Protein AF-A0A314LB10-F1 (afdb_monomer_lite)

Organism: Nicotiana attenuata (NCBI:txid49451)

pLDDT: mean 75.05, std 19.67, range [36.19, 96.62]

Sequence (110 aa):
MERTLTKKIIDEPLHGSPINHKILYQDVRNKLKNLKIETNLLMLRLTREIGADYVKRLLLDSYPLTSCYDMLEELLVEQDEEPDTPVIVISSDTEAASKASKSLNQKSEE

Foldseek 3Di:
DDDPPPPPPPVDPPPPDPVVVVVVVVVVVVVVVVVLVVVLVVLVVCCVPPNPVVVLCVQCVDPPSVVCNVVSVVSVVVVVVDPDDDPDDDDPPVPPVVVVVVPPPPDDDD

Structure (mmCIF, N/CA/C/O backbone):
data_AF-A0A314LB10-F1
#
_entry.id   AF-A0A314LB10-F1
#
loop_
_atom_site.group_PDB
_atom_site.id
_atom_site.type_symbol
_atom_site.label_atom_id
_atom_site.label_alt_id
_atom_site.label_comp_id
_atom_site.label_asym_id
_atom_site.label_entity_id
_atom_site.label_seq_id
_atom_site.pdbx_PDB_ins_code
_atom_site.Cartn_x
_atom_site.Cartn_y
_atom_site.Cartn_z
_atom_site.occupancy
_atom_site.B_iso_or_equiv
_atom_site.auth_seq_id
_atom_site.auth_comp_id
_atom_site.auth_asym_id
_atom_site.auth_atom_id
_atom_site.pdbx_PDB_model_num
ATOM 1 N N . MET A 1 1 ? 49.042 12.012 -51.437 1.00 37.28 1 MET A N 1
ATOM 2 C CA . MET A 1 1 ? 49.204 11.789 -49.985 1.00 37.28 1 MET A CA 1
ATOM 3 C C . MET A 1 1 ? 47.810 11.827 -49.374 1.00 37.28 1 MET A C 1
ATOM 5 O O . MET A 1 1 ? 47.286 12.907 -49.130 1.00 37.28 1 MET A O 1
ATOM 9 N N . GLU A 1 2 ? 47.156 10.668 -49.278 1.00 43.25 2 GLU A N 1
ATOM 10 C CA . GLU A 1 2 ? 45.795 10.544 -48.739 1.00 43.25 2 GLU A CA 1
ATOM 11 C C . GLU A 1 2 ? 45.829 10.684 -47.216 1.00 43.25 2 GLU A C 1
ATOM 13 O O . GLU A 1 2 ? 46.564 9.974 -46.532 1.00 43.25 2 GLU A O 1
ATOM 18 N N . ARG A 1 3 ? 45.062 11.635 -46.679 1.00 52.75 3 ARG A N 1
ATOM 19 C CA . ARG A 1 3 ? 44.870 11.793 -45.237 1.00 52.75 3 ARG A CA 1
ATOM 20 C C . ARG A 1 3 ? 43.653 10.971 -44.832 1.00 52.75 3 ARG A C 1
ATOM 22 O O . ARG A 1 3 ? 42.522 11.415 -45.015 1.00 52.75 3 ARG A O 1
ATOM 29 N N . THR A 1 4 ? 43.875 9.785 -44.284 1.00 53.19 4 THR A N 1
ATOM 30 C CA . THR A 1 4 ? 42.813 8.983 -43.674 1.00 53.19 4 THR A CA 1
ATOM 31 C C . THR A 1 4 ? 42.381 9.658 -42.372 1.00 53.19 4 THR A C 1
ATOM 33 O O . THR A 1 4 ? 43.116 9.672 -41.388 1.00 53.19 4 THR A O 1
ATOM 36 N N . LEU A 1 5 ? 41.193 10.266 -42.375 1.00 51.22 5 LEU A N 1
ATOM 37 C CA . LEU A 1 5 ? 40.539 10.785 -41.173 1.00 51.22 5 LEU A CA 1
ATOM 38 C C . LEU A 1 5 ? 40.163 9.603 -40.270 1.00 51.22 5 LEU A C 1
ATOM 40 O O . LEU A 1 5 ? 39.174 8.912 -40.511 1.00 51.22 5 LEU A O 1
ATOM 44 N N . THR A 1 6 ? 40.945 9.366 -39.220 1.00 57.09 6 THR A N 1
ATOM 45 C CA . THR A 1 6 ? 40.578 8.460 -38.131 1.00 57.09 6 THR A CA 1
ATOM 46 C C . THR A 1 6 ? 39.410 9.070 -37.360 1.00 57.09 6 THR A C 1
ATOM 48 O O . THR A 1 6 ? 39.580 9.921 -36.488 1.00 57.09 6 THR A O 1
ATOM 51 N N . LYS A 1 7 ? 38.184 8.653 -37.701 1.00 60.91 7 LYS A N 1
ATOM 52 C CA . LYS A 1 7 ? 36.998 8.938 -36.888 1.00 60.91 7 LYS A CA 1
ATOM 53 C C . LYS A 1 7 ? 37.212 8.305 -35.511 1.00 60.91 7 LYS A C 1
ATOM 55 O O . LYS A 1 7 ? 37.161 7.086 -35.381 1.00 60.91 7 LYS A O 1
ATOM 60 N N . LYS A 1 8 ? 37.469 9.128 -34.489 1.00 59.19 8 LYS A N 1
ATOM 61 C CA . LYS A 1 8 ? 37.340 8.716 -33.087 1.00 59.19 8 LYS A CA 1
ATOM 62 C C . LYS A 1 8 ? 35.881 8.323 -32.875 1.00 59.19 8 LYS A C 1
ATOM 64 O O . LYS A 1 8 ? 35.009 9.187 -32.880 1.00 59.19 8 LYS A O 1
ATOM 69 N N . ILE A 1 9 ? 35.626 7.026 -32.749 1.00 59.81 9 ILE A N 1
ATOM 70 C CA . ILE A 1 9 ? 34.338 6.520 -32.286 1.00 59.81 9 ILE A CA 1
ATOM 71 C C . ILE A 1 9 ? 34.267 6.921 -30.815 1.00 59.81 9 ILE A C 1
ATOM 73 O O . ILE A 1 9 ? 35.022 6.411 -29.990 1.00 59.81 9 ILE A O 1
ATOM 77 N N . ILE A 1 10 ? 33.452 7.928 -30.517 1.00 61.31 10 ILE A N 1
ATOM 78 C CA . ILE A 1 10 ? 33.103 8.264 -29.143 1.00 61.31 10 ILE A CA 1
ATOM 79 C C . ILE A 1 10 ? 32.116 7.176 -28.727 1.00 61.31 10 ILE A C 1
ATOM 81 O O . ILE A 1 10 ? 31.024 7.091 -29.284 1.00 61.31 10 ILE A O 1
ATOM 85 N N . ASP A 1 11 ? 32.544 6.308 -27.814 1.00 60.53 11 ASP A N 1
ATOM 86 C CA . ASP A 1 11 ? 31.753 5.197 -27.272 1.00 60.53 11 ASP A CA 1
ATOM 87 C C . ASP A 1 11 ? 30.774 5.727 -26.209 1.00 60.53 11 ASP A C 1
ATOM 89 O O . ASP A 1 11 ? 30.765 5.320 -25.049 1.00 60.53 11 ASP A O 1
ATOM 93 N N . GLU A 1 12 ? 30.014 6.758 -26.580 1.00 61.81 12 GLU A N 1
ATOM 94 C CA . GLU A 1 12 ? 28.975 7.312 -25.727 1.00 61.81 12 GLU A CA 1
ATOM 95 C C . GLU A 1 12 ? 27.771 6.365 -25.801 1.00 61.81 12 GLU A C 1
ATOM 97 O O . GLU A 1 12 ? 27.325 6.044 -26.911 1.00 61.81 12 GLU A O 1
ATOM 102 N N . PRO A 1 13 ? 27.246 5.864 -24.666 1.00 57.69 13 PRO A N 1
ATOM 103 C CA . PRO A 1 13 ? 26.138 4.923 -24.685 1.00 57.69 13 PRO A CA 1
ATOM 104 C C . PRO A 1 13 ? 24.929 5.556 -25.375 1.00 57.69 13 PRO A C 1
ATOM 106 O O . PRO A 1 13 ? 24.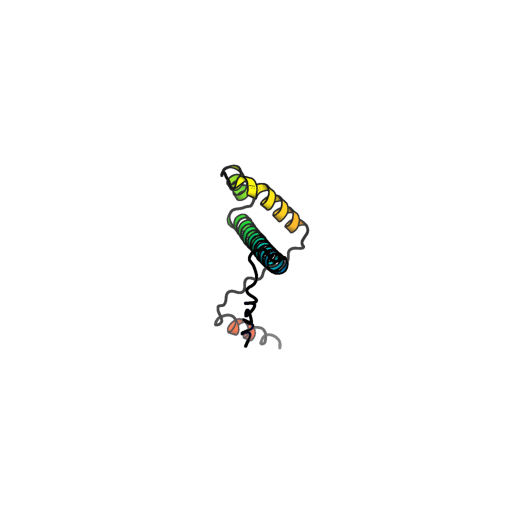242 6.402 -24.806 1.00 57.69 13 PRO A O 1
ATOM 109 N N . LEU A 1 14 ? 24.667 5.137 -26.614 1.00 59.59 14 LEU A N 1
ATOM 110 C CA . LEU A 1 14 ? 23.546 5.625 -27.410 1.00 59.59 14 LEU A CA 1
ATOM 111 C C . LEU A 1 14 ? 22.241 5.476 -26.612 1.00 59.59 14 LEU A C 1
ATOM 113 O O . LEU A 1 14 ? 21.929 4.393 -26.098 1.00 59.59 14 LEU A O 1
ATOM 117 N N . HIS A 1 15 ? 21.471 6.564 -26.512 1.00 56.78 15 HIS A N 1
ATOM 118 C CA . HIS A 1 15 ? 20.102 6.538 -25.999 1.00 56.78 15 HIS A CA 1
ATOM 119 C C . HIS A 1 15 ? 19.287 5.570 -26.865 1.00 56.78 15 HIS A C 1
ATOM 121 O O . HIS A 1 15 ? 18.975 5.872 -28.012 1.00 56.78 15 HIS A O 1
ATOM 127 N N . GLY A 1 16 ? 19.021 4.371 -26.340 1.00 62.06 16 GLY A N 1
ATOM 128 C CA . GLY A 1 16 ? 18.425 3.274 -27.107 1.00 62.06 16 GLY A CA 1
ATOM 129 C C . GLY A 1 16 ? 19.198 1.950 -27.067 1.00 62.06 16 GLY A C 1
ATOM 130 O O . GLY A 1 16 ? 18.691 0.933 -27.531 1.00 62.06 16 GLY A O 1
ATOM 131 N N . SER A 1 17 ? 20.425 1.919 -26.530 1.00 69.00 17 SER A N 1
ATOM 132 C CA . SER A 1 17 ? 21.182 0.664 -26.418 1.00 69.00 17 SER A CA 1
ATOM 133 C C . SER A 1 17 ? 20.472 -0.325 -25.476 1.00 69.00 17 SER A C 1
ATOM 135 O O . SER A 1 17 ? 20.059 0.077 -24.382 1.00 69.00 17 SER A O 1
ATOM 137 N N . PRO A 1 18 ? 20.374 -1.627 -25.821 1.00 69.69 18 PRO A N 1
ATOM 138 C CA . PRO A 1 18 ? 19.788 -2.653 -24.951 1.00 69.69 18 PRO A CA 1
ATOM 139 C C . PRO A 1 18 ? 20.396 -2.690 -23.540 1.00 69.69 18 PRO A C 1
ATOM 141 O O . PRO A 1 18 ? 19.706 -2.996 -22.568 1.00 69.69 18 PRO A O 1
ATOM 144 N N . ILE A 1 19 ? 21.679 -2.333 -23.416 1.00 71.62 19 ILE A N 1
ATOM 145 C CA . ILE A 1 19 ? 22.381 -2.225 -22.131 1.00 71.62 19 ILE A CA 1
ATOM 146 C C . ILE A 1 19 ? 21.802 -1.072 -21.302 1.00 71.62 19 ILE A C 1
ATOM 148 O O . ILE A 1 19 ? 21.489 -1.259 -20.128 1.00 71.62 19 ILE A O 1
ATOM 152 N N . ASN A 1 20 ? 21.588 0.089 -21.926 1.00 74.56 20 ASN A N 1
ATOM 153 C CA . ASN A 1 20 ? 21.026 1.265 -21.266 1.00 74.56 20 ASN A CA 1
ATOM 154 C C . ASN A 1 20 ? 19.563 1.016 -20.847 1.00 74.56 20 ASN A C 1
ATOM 156 O O . ASN A 1 20 ? 19.170 1.329 -19.728 1.00 74.56 20 ASN A O 1
ATOM 160 N N . HIS A 1 21 ? 18.777 0.326 -21.682 1.00 78.69 21 HIS A N 1
ATOM 161 C CA . HIS A 1 21 ? 17.416 -0.094 -21.323 1.00 78.69 21 HIS A CA 1
ATOM 162 C C . HIS A 1 21 ? 17.374 -1.069 -20.146 1.00 78.69 21 HIS A C 1
ATOM 164 O O . HIS A 1 21 ? 16.512 -0.943 -19.278 1.00 78.69 21 HIS A O 1
ATOM 170 N N . LYS A 1 22 ? 18.301 -2.030 -20.085 1.00 80.81 22 LYS A N 1
ATOM 171 C CA . LYS A 1 22 ? 18.380 -2.982 -18.971 1.00 80.81 22 LYS A CA 1
ATOM 172 C C . LYS A 1 22 ? 18.717 -2.285 -17.654 1.00 80.81 22 LYS A C 1
ATOM 174 O O . LYS A 1 22 ? 18.119 -2.624 -16.635 1.00 80.81 22 LYS A O 1
ATOM 179 N N . ILE A 1 23 ? 19.650 -1.332 -17.678 1.00 83.94 23 ILE A N 1
ATOM 180 C CA . ILE A 1 23 ? 20.023 -0.537 -16.500 1.00 83.94 23 ILE A CA 1
ATOM 181 C C . ILE A 1 23 ? 18.827 0.303 -16.044 1.00 83.94 23 ILE A C 1
ATOM 183 O O . ILE A 1 23 ? 18.398 0.167 -14.903 1.00 83.94 23 ILE A O 1
ATOM 187 N N . LEU A 1 24 ? 18.210 1.065 -16.955 1.00 84.56 24 LEU A N 1
ATOM 188 C CA . LEU A 1 24 ? 17.021 1.869 -16.652 1.00 84.56 24 LEU A CA 1
ATOM 189 C C . LEU A 1 24 ? 15.876 1.021 -16.088 1.00 84.56 24 LEU A C 1
ATOM 191 O O . LEU A 1 24 ? 15.241 1.408 -15.110 1.00 84.56 24 LEU A O 1
ATOM 195 N N . TYR A 1 25 ? 15.628 -0.156 -16.664 1.00 89.12 25 TYR A N 1
ATOM 196 C CA . TYR A 1 25 ? 14.604 -1.069 -16.166 1.00 89.12 25 TYR A CA 1
ATOM 197 C C . TYR A 1 25 ? 14.905 -1.557 -14.746 1.00 89.12 25 TYR A C 1
ATOM 199 O O . TYR A 1 25 ? 14.010 -1.570 -13.903 1.00 89.12 25 TYR A O 1
ATOM 207 N N . GLN A 1 26 ? 16.149 -1.953 -14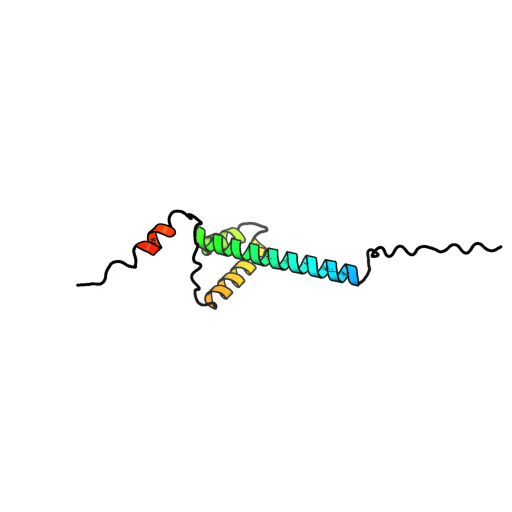.461 1.00 92.69 26 GLN A N 1
ATOM 208 C CA . GLN A 1 26 ? 16.523 -2.401 -13.118 1.00 92.69 26 GLN A CA 1
ATOM 209 C C . GLN A 1 26 ? 16.420 -1.276 -12.093 1.00 92.69 26 GLN A C 1
ATOM 211 O O . GLN A 1 26 ? 15.890 -1.500 -11.008 1.00 92.69 26 GLN A O 1
ATOM 216 N N . ASP A 1 27 ? 16.841 -0.065 -12.444 1.00 92.69 27 ASP A N 1
ATOM 217 C CA . ASP A 1 27 ? 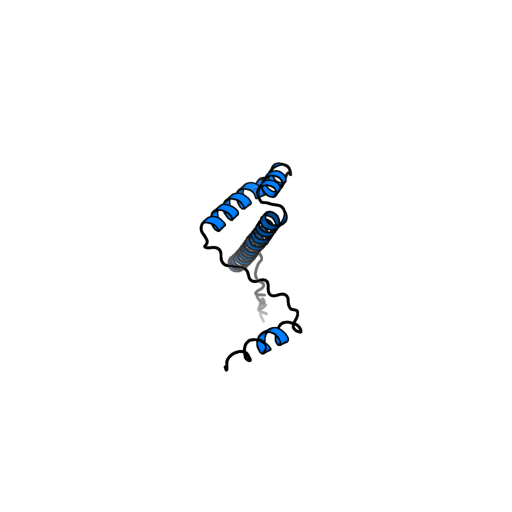16.738 1.090 -11.557 1.00 92.69 27 ASP A CA 1
ATOM 218 C C . ASP A 1 27 ? 15.281 1.427 -11.241 1.00 92.69 27 ASP A C 1
ATOM 220 O O . ASP A 1 27 ? 14.925 1.610 -10.076 1.00 92.69 27 ASP A O 1
A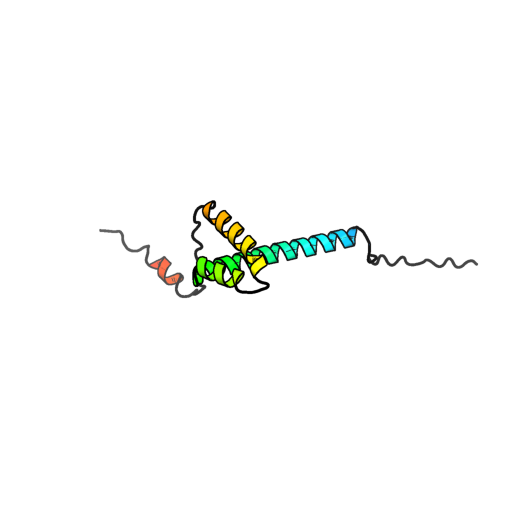TOM 224 N N . VAL A 1 28 ? 14.412 1.453 -12.256 1.00 93.38 28 VAL A N 1
ATOM 225 C CA . VAL A 1 28 ? 12.970 1.673 -12.065 1.00 93.38 28 VAL A CA 1
ATOM 226 C C . VAL A 1 28 ? 12.361 0.554 -11.224 1.00 93.38 28 VAL A C 1
ATOM 228 O O . VAL A 1 28 ? 11.605 0.831 -10.296 1.00 93.38 28 VAL A O 1
ATOM 231 N N . ARG A 1 29 ? 12.728 -0.705 -11.479 1.00 94.50 29 ARG A N 1
ATOM 232 C CA . ARG A 1 29 ? 12.263 -1.854 -10.694 1.00 94.50 29 ARG A CA 1
ATOM 233 C C . ARG A 1 29 ? 12.684 -1.753 -9.230 1.00 94.50 29 ARG A C 1
ATOM 235 O O . ARG A 1 29 ? 11.878 -2.038 -8.351 1.00 94.50 29 ARG A O 1
ATOM 242 N N . ASN A 1 30 ? 13.925 -1.361 -8.960 1.00 95.75 30 ASN A N 1
ATOM 243 C CA . ASN A 1 30 ? 14.433 -1.208 -7.599 1.00 95.75 30 ASN A CA 1
ATOM 244 C C . ASN A 1 30 ? 13.741 -0.048 -6.878 1.00 95.75 30 ASN A C 1
ATOM 246 O O . ASN A 1 30 ? 13.305 -0.215 -5.742 1.00 95.75 30 ASN A O 1
ATOM 250 N N . LYS A 1 31 ? 13.547 1.089 -7.556 1.00 96.31 31 LYS A N 1
ATOM 251 C CA . LYS A 1 31 ? 12.770 2.216 -7.018 1.00 96.31 31 LYS A CA 1
ATOM 252 C C . LYS A 1 31 ? 11.332 1.814 -6.702 1.00 96.31 31 LYS A C 1
ATOM 254 O O . LYS A 1 31 ? 10.845 2.133 -5.625 1.00 96.31 31 LYS A O 1
ATOM 259 N N . LEU A 1 32 ? 10.680 1.068 -7.595 1.00 94.69 32 LEU A N 1
ATOM 260 C CA . LEU A 1 32 ? 9.321 0.577 -7.375 1.00 94.69 32 LEU A CA 1
ATOM 261 C C . LEU A 1 32 ? 9.244 -0.369 -6.170 1.00 94.69 32 LEU A C 1
ATOM 263 O O . LEU A 1 32 ? 8.322 -0.263 -5.367 1.00 94.69 32 LEU A O 1
ATOM 267 N N . LYS A 1 33 ? 10.223 -1.268 -6.012 1.00 95.38 33 LYS A N 1
ATOM 268 C CA . LYS A 1 33 ? 10.309 -2.147 -4.837 1.00 95.38 33 LYS A CA 1
ATOM 269 C C . LYS A 1 33 ? 10.450 -1.354 -3.541 1.00 95.38 33 LYS A C 1
ATOM 271 O O . LYS A 1 33 ? 9.715 -1.625 -2.600 1.00 95.38 33 LYS A O 1
ATOM 276 N N . ASN A 1 34 ? 11.353 -0.376 -3.506 1.00 96.38 34 ASN A N 1
ATOM 277 C CA . ASN A 1 34 ? 11.553 0.458 -2.321 1.00 96.38 34 ASN A CA 1
ATOM 278 C C . ASN A 1 34 ? 10.286 1.251 -1.984 1.00 96.38 34 ASN A C 1
ATOM 280 O O . ASN A 1 34 ? 9.863 1.252 -0.834 1.00 96.38 34 ASN A O 1
ATOM 284 N N . LEU A 1 35 ? 9.627 1.828 -2.992 1.00 95.25 35 LEU A N 1
ATOM 285 C CA . LEU A 1 35 ? 8.374 2.553 -2.801 1.00 95.25 35 LEU A CA 1
ATOM 286 C C . LEU A 1 35 ? 7.264 1.651 -2.245 1.00 95.25 35 LEU A C 1
ATOM 288 O O . LEU A 1 35 ? 6.528 2.076 -1.356 1.00 95.25 35 LEU A O 1
ATOM 292 N N . LYS A 1 36 ? 7.156 0.403 -2.726 1.00 92.06 36 LYS A N 1
ATOM 293 C CA . LYS A 1 36 ? 6.212 -0.582 -2.173 1.00 92.06 36 LYS A CA 1
ATOM 294 C C . LYS A 1 36 ? 6.507 -0.851 -0.694 1.00 92.06 36 LYS A C 1
ATOM 296 O O . LYS A 1 36 ? 5.588 -0.825 0.114 1.00 92.06 36 LYS A O 1
ATOM 301 N N . ILE A 1 37 ? 7.775 -1.056 -0.330 1.00 93.31 37 ILE A N 1
ATOM 302 C CA . ILE A 1 37 ? 8.184 -1.298 1.064 1.00 93.31 37 ILE A CA 1
ATOM 303 C C . ILE A 1 37 ? 7.836 -0.100 1.957 1.00 93.31 37 ILE A C 1
ATOM 305 O O . ILE A 1 37 ? 7.211 -0.277 3.000 1.00 93.31 37 ILE A O 1
ATOM 309 N N . GLU A 1 38 ? 8.202 1.116 1.551 1.00 95.62 38 GLU A N 1
ATOM 310 C CA . GLU A 1 38 ? 7.926 2.336 2.320 1.00 95.62 38 GLU A CA 1
ATOM 311 C C . GLU A 1 38 ? 6.424 2.579 2.490 1.00 95.62 38 GLU A C 1
ATOM 313 O O . GLU A 1 38 ? 5.967 2.917 3.583 1.00 95.62 38 GLU A O 1
ATOM 318 N N . THR A 1 39 ? 5.650 2.351 1.427 1.00 93.00 39 THR A N 1
ATOM 319 C CA . THR A 1 39 ? 4.189 2.482 1.457 1.00 93.00 39 THR A CA 1
ATOM 320 C C . THR A 1 39 ? 3.578 1.465 2.416 1.00 93.00 39 THR A C 1
ATOM 322 O O . THR A 1 39 ? 2.771 1.842 3.261 1.00 93.00 39 THR A O 1
ATOM 325 N N . ASN A 1 40 ? 4.004 0.202 2.362 1.00 93.50 40 ASN A N 1
ATOM 326 C CA . ASN A 1 40 ? 3.529 -0.833 3.279 1.00 93.50 40 ASN A CA 1
ATOM 327 C C . ASN A 1 40 ? 3.851 -0.483 4.739 1.00 93.50 40 ASN A C 1
ATOM 329 O O . ASN A 1 40 ? 2.976 -0.550 5.598 1.00 93.50 40 ASN A O 1
ATOM 333 N N . LEU A 1 41 ? 5.077 -0.035 5.026 1.00 93.94 41 LEU A N 1
ATOM 334 C CA . LEU A 1 41 ? 5.468 0.392 6.374 1.00 93.94 41 LEU A CA 1
ATOM 335 C C . LEU A 1 41 ? 4.614 1.558 6.882 1.00 93.94 41 LEU A C 1
ATOM 337 O O . LEU A 1 41 ? 4.201 1.559 8.042 1.00 93.94 41 LEU A O 1
ATOM 341 N N . LEU A 1 42 ? 4.326 2.538 6.023 1.00 94.62 42 LEU A N 1
ATOM 342 C CA . LEU A 1 42 ? 3.450 3.652 6.367 1.00 94.62 42 LEU A CA 1
ATOM 343 C C . LEU A 1 42 ? 2.027 3.170 6.674 1.00 94.62 42 LEU A C 1
ATOM 345 O O . LEU A 1 42 ? 1.452 3.580 7.678 1.00 94.62 42 LEU A O 1
ATOM 349 N N . MET A 1 43 ? 1.478 2.280 5.848 1.00 93.69 43 MET A N 1
ATOM 350 C CA . MET A 1 43 ? 0.128 1.739 6.019 1.00 93.69 43 MET A CA 1
ATOM 351 C C . MET A 1 43 ? 0.002 0.940 7.318 1.00 93.69 43 MET A C 1
ATOM 353 O O . MET A 1 43 ? -0.944 1.162 8.068 1.00 93.69 43 MET A O 1
ATOM 357 N N . LEU A 1 44 ? 0.989 0.099 7.644 1.00 93.44 44 LEU A N 1
ATOM 358 C CA . LEU A 1 44 ? 1.047 -0.628 8.919 1.00 93.44 44 LEU A CA 1
ATOM 359 C C . LEU A 1 44 ? 1.164 0.306 10.121 1.00 93.44 44 LEU A C 1
ATOM 361 O O . LEU A 1 44 ? 0.562 0.089 11.171 1.00 93.44 44 LEU A O 1
ATOM 365 N N . ARG A 1 45 ? 1.957 1.369 9.987 1.00 95.00 45 ARG A N 1
ATOM 366 C CA . ARG A 1 45 ? 2.081 2.360 11.050 1.00 95.00 45 ARG A CA 1
ATOM 367 C C . ARG A 1 45 ? 0.756 3.083 11.280 1.00 95.00 45 ARG A C 1
ATOM 369 O O . ARG A 1 45 ? 0.344 3.221 12.426 1.00 95.00 45 ARG A O 1
ATOM 376 N N . LEU A 1 46 ? 0.076 3.492 10.212 1.00 94.56 46 LEU A N 1
ATOM 377 C CA . LEU A 1 46 ? -1.240 4.123 10.291 1.00 94.56 46 LEU A CA 1
ATOM 378 C C . LEU A 1 46 ? -2.273 3.177 10.909 1.00 94.56 46 LEU A C 1
ATOM 380 O O . LEU A 1 46 ? -2.987 3.573 11.825 1.00 94.56 46 LEU A O 1
ATOM 384 N N . THR A 1 47 ? -2.334 1.915 10.482 1.00 94.75 47 THR A N 1
ATOM 385 C CA . THR A 1 47 ? -3.292 0.951 11.048 1.00 94.75 47 THR A CA 1
ATOM 386 C C . THR A 1 47 ? -3.038 0.714 12.534 1.00 94.75 47 THR A C 1
ATOM 388 O O . THR A 1 47 ? -3.996 0.589 13.294 1.00 94.75 47 THR A O 1
ATOM 391 N N . ARG A 1 48 ? -1.774 0.731 12.974 1.00 92.88 48 ARG A N 1
ATOM 392 C CA . ARG A 1 48 ? -1.402 0.648 14.392 1.00 92.88 48 ARG A CA 1
ATOM 393 C C . ARG A 1 48 ? -1.749 1.911 15.184 1.00 92.88 48 ARG A C 1
ATOM 395 O O . ARG A 1 48 ? -2.150 1.797 16.338 1.00 92.88 48 ARG A O 1
ATOM 402 N N . GLU A 1 49 ? -1.559 3.096 14.609 1.00 95.19 49 GLU A N 1
ATOM 403 C CA . GLU A 1 49 ? -1.757 4.374 15.308 1.00 95.19 49 GLU A CA 1
ATOM 404 C C . GLU A 1 49 ? -3.234 4.786 15.401 1.00 95.19 49 GLU A C 1
ATOM 406 O O . GLU A 1 49 ? -3.664 5.259 16.452 1.00 95.19 49 GLU A O 1
ATOM 411 N N . ILE A 1 50 ? -4.014 4.611 14.329 1.00 94.25 50 ILE A N 1
ATOM 412 C CA . ILE A 1 50 ? -5.408 5.092 14.245 1.00 94.25 50 ILE A CA 1
ATOM 413 C C . ILE A 1 50 ? -6.440 3.980 14.000 1.00 94.25 50 ILE A C 1
ATOM 415 O O . ILE A 1 50 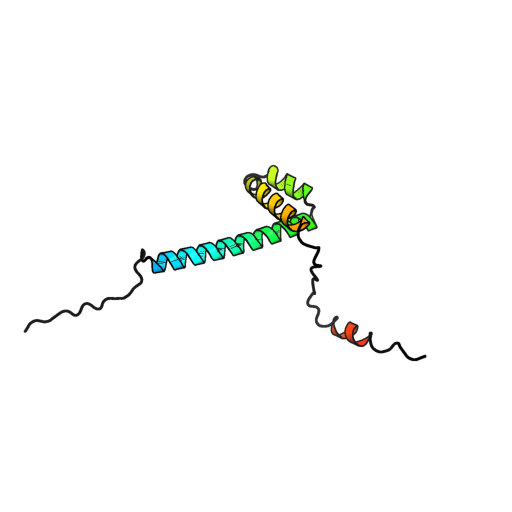? -7.639 4.252 13.979 1.00 94.25 50 ILE A O 1
ATOM 419 N N . GLY A 1 51 ? -5.998 2.727 13.876 1.00 94.00 51 GLY A N 1
ATOM 420 C CA . GLY A 1 51 ? -6.858 1.557 13.706 1.00 94.00 51 GLY A CA 1
ATOM 421 C C . GLY A 1 51 ? -7.129 1.211 12.240 1.00 94.00 51 GLY A C 1
ATOM 422 O O . GLY A 1 51 ? -7.422 2.080 11.417 1.00 94.00 51 GLY A O 1
ATOM 423 N N . ALA A 1 52 ? -7.076 -0.084 11.915 1.00 94.06 52 ALA A N 1
ATOM 424 C CA . ALA A 1 52 ? -7.254 -0.580 10.549 1.00 94.06 52 ALA A CA 1
ATOM 425 C C . ALA A 1 52 ? -8.609 -0.188 9.935 1.00 94.06 52 ALA A C 1
ATOM 427 O O . ALA A 1 52 ? -8.644 0.270 8.797 1.00 94.06 52 ALA A O 1
ATOM 428 N N . ASP A 1 53 ? -9.709 -0.281 10.688 1.00 95.69 53 ASP A N 1
ATOM 429 C CA . ASP A 1 53 ? -11.050 0.070 10.193 1.00 95.69 53 ASP A CA 1
ATOM 430 C C . ASP A 1 53 ? -11.175 1.547 9.812 1.00 95.69 53 ASP A C 1
ATOM 432 O O . ASP A 1 53 ? -11.850 1.899 8.841 1.00 95.69 53 ASP A O 1
ATOM 436 N N . TYR A 1 54 ? -10.516 2.424 10.572 1.00 96.12 54 TYR A N 1
ATOM 437 C CA . TYR A 1 54 ? -10.512 3.850 10.278 1.00 96.12 54 TYR A CA 1
ATOM 438 C C . TYR A 1 54 ? -9.704 4.142 9.013 1.00 96.12 54 TYR A C 1
ATOM 440 O O . TYR A 1 54 ? -10.181 4.861 8.137 1.00 96.12 54 TYR A O 1
ATOM 448 N N . VAL A 1 55 ? -8.520 3.534 8.877 1.00 96.00 55 VAL A N 1
ATOM 449 C CA . VAL A 1 55 ? -7.705 3.648 7.659 1.00 96.00 55 VAL A CA 1
ATOM 450 C C . VAL A 1 55 ? -8.476 3.117 6.448 1.00 96.00 55 VAL A C 1
ATOM 452 O O . VAL A 1 55 ? -8.539 3.797 5.430 1.00 96.00 55 VAL A O 1
ATOM 455 N N . LYS A 1 56 ? -9.138 1.960 6.562 1.00 95.69 56 LYS A N 1
ATOM 456 C CA . LYS A 1 56 ? -9.981 1.384 5.502 1.00 95.69 56 LYS A CA 1
ATOM 457 C C . LYS A 1 56 ? -11.055 2.365 5.030 1.00 95.69 56 LYS A C 1
ATOM 459 O O . LYS A 1 56 ? -11.165 2.604 3.829 1.00 95.69 56 LYS A O 1
ATOM 464 N N . ARG A 1 57 ? -11.798 2.984 5.956 1.00 96.25 57 ARG A N 1
ATOM 465 C CA . ARG A 1 57 ? -12.785 4.023 5.607 1.00 96.25 57 ARG A CA 1
ATOM 466 C C . ARG A 1 57 ? -12.137 5.226 4.936 1.00 96.25 57 ARG A C 1
ATOM 468 O O . ARG A 1 57 ? -12.597 5.636 3.881 1.00 96.25 57 ARG A O 1
ATOM 475 N N . LEU A 1 58 ? -11.038 5.739 5.491 1.00 95.06 58 LEU A N 1
ATOM 476 C CA . LEU A 1 58 ? -10.322 6.885 4.928 1.00 95.06 58 LEU A CA 1
ATOM 477 C C . LEU A 1 58 ? -9.914 6.650 3.466 1.00 95.06 58 LEU A C 1
ATOM 479 O O . LEU A 1 58 ? -10.072 7.549 2.639 1.00 95.06 58 LEU A O 1
ATOM 483 N N . LEU A 1 59 ? -9.405 5.457 3.149 1.00 95.44 59 LEU A N 1
ATOM 484 C CA . LEU A 1 59 ? -9.006 5.085 1.790 1.00 95.44 59 LEU A CA 1
ATOM 485 C C . LEU A 1 59 ? -10.209 4.990 0.846 1.00 95.44 59 LEU A C 1
ATOM 487 O O . LEU A 1 59 ? -10.124 5.470 -0.280 1.00 95.44 59 LEU A O 1
ATOM 491 N N . LEU A 1 60 ? -11.324 4.408 1.296 1.00 95.94 60 LEU A N 1
ATOM 492 C CA . LEU A 1 60 ? -12.545 4.290 0.490 1.00 95.94 60 LEU A CA 1
ATOM 493 C C . LEU A 1 60 ? -13.237 5.640 0.258 1.00 95.94 60 LEU A C 1
ATOM 495 O O . LEU A 1 60 ? -13.775 5.874 -0.823 1.00 95.94 60 LEU A O 1
ATOM 499 N N . ASP A 1 61 ? -13.192 6.534 1.244 1.00 96.62 61 ASP A N 1
ATOM 500 C CA . ASP A 1 61 ? -13.862 7.837 1.194 1.00 96.62 61 ASP A CA 1
ATOM 501 C C . ASP A 1 61 ? -13.049 8.895 0.425 1.00 96.62 61 ASP A C 1
ATOM 503 O O . ASP A 1 61 ? -13.590 9.929 0.024 1.00 96.62 61 ASP A O 1
ATOM 507 N N . SER A 1 62 ? -11.752 8.658 0.196 1.00 93.44 62 SER A N 1
ATOM 508 C CA . SER A 1 62 ? -10.838 9.646 -0.389 1.00 93.44 62 SER A CA 1
ATOM 509 C C . SER A 1 62 ? -10.316 9.206 -1.753 1.00 93.44 62 SER A C 1
ATOM 511 O O . SER A 1 62 ? -9.378 8.421 -1.845 1.00 93.44 62 SER A O 1
ATOM 513 N N . TYR A 1 63 ? -10.832 9.774 -2.844 1.00 91.81 63 TYR A N 1
ATOM 514 C CA . TYR A 1 63 ? -10.204 9.620 -4.162 1.00 91.81 63 TYR A CA 1
ATOM 515 C C . TYR A 1 63 ? -8.915 10.468 -4.245 1.00 91.81 63 TYR A C 1
ATOM 517 O O . TYR A 1 63 ? -8.950 11.642 -3.871 1.00 91.81 63 TYR A O 1
ATOM 525 N N . PRO A 1 64 ? -7.779 9.942 -4.749 1.00 91.88 64 PRO A N 1
ATOM 526 C CA . PRO A 1 64 ? -7.603 8.653 -5.428 1.00 91.88 64 PRO A CA 1
ATOM 527 C C . PRO A 1 64 ? -7.098 7.505 -4.532 1.00 91.88 64 PRO A C 1
ATOM 529 O O . PRO A 1 64 ? -6.671 6.479 -5.049 1.00 91.88 64 PRO A O 1
ATOM 532 N N . LEU A 1 65 ? -7.125 7.647 -3.205 1.00 92.75 65 LEU A N 1
ATOM 533 C CA . LEU A 1 65 ? -6.619 6.641 -2.260 1.00 92.75 65 LEU A CA 1
ATOM 534 C C . LEU A 1 65 ? -7.420 5.334 -2.253 1.00 92.75 65 LEU A C 1
ATOM 536 O O . LEU A 1 65 ? -6.934 4.337 -1.724 1.00 92.75 65 LEU A O 1
ATOM 540 N N . THR A 1 66 ? -8.586 5.303 -2.897 1.00 94.06 66 THR A N 1
ATOM 541 C CA . THR A 1 66 ? -9.379 4.085 -3.104 1.00 94.06 66 THR A CA 1
ATOM 542 C C . THR A 1 66 ? -8.556 2.961 -3.730 1.00 94.06 66 THR A C 1
ATOM 544 O O . THR A 1 66 ? -8.730 1.807 -3.363 1.00 94.06 66 THR A O 1
ATOM 547 N N . SER A 1 67 ? -7.604 3.275 -4.621 1.00 89.75 67 SER A N 1
ATOM 548 C CA . SER A 1 67 ? -6.713 2.266 -5.219 1.00 89.75 67 SER A CA 1
ATOM 549 C C . SER A 1 67 ? -5.738 1.636 -4.222 1.00 89.75 67 SER A C 1
ATOM 551 O O . SER A 1 67 ? -5.157 0.593 -4.500 1.00 89.75 67 SER A O 1
ATOM 553 N N . CYS A 1 68 ? -5.512 2.280 -3.078 1.00 92.62 68 CYS A N 1
ATOM 554 C CA . CYS A 1 68 ? -4.653 1.767 -2.017 1.00 92.62 68 CYS A CA 1
ATOM 555 C C . CYS A 1 68 ? -5.396 0.843 -1.048 1.00 92.62 68 CYS A C 1
ATOM 557 O O . CYS A 1 68 ? -4.748 0.240 -0.195 1.00 92.62 68 CYS A O 1
ATOM 559 N N . TYR A 1 69 ? -6.723 0.724 -1.168 1.00 93.88 69 TYR A N 1
ATOM 560 C CA . TYR A 1 69 ? -7.520 -0.170 -0.333 1.00 93.88 69 TYR A CA 1
ATOM 561 C C . TYR A 1 69 ? -7.113 -1.632 -0.531 1.00 93.88 69 TYR A C 1
ATOM 563 O O . TYR A 1 69 ? -6.795 -2.314 0.439 1.00 93.88 69 TYR A O 1
ATOM 571 N N . ASP A 1 70 ? -7.029 -2.080 -1.785 1.00 91.75 70 ASP A N 1
ATOM 572 C CA . ASP A 1 70 ? -6.656 -3.461 -2.109 1.00 91.75 70 ASP A CA 1
ATOM 573 C C . ASP A 1 70 ? -5.246 -3.791 -1.596 1.00 91.75 70 ASP A C 1
ATOM 575 O O . ASP A 1 70 ? -5.024 -4.843 -1.002 1.00 91.75 70 ASP A O 1
ATOM 579 N N . MET A 1 71 ? -4.311 -2.839 -1.718 1.00 91.62 71 MET A N 1
ATOM 580 C CA . MET A 1 71 ? -2.954 -2.988 -1.178 1.00 91.62 71 MET A CA 1
ATOM 581 C C . MET A 1 71 ? -2.939 -3.127 0.350 1.00 91.62 71 MET A C 1
ATOM 583 O O . MET A 1 71 ? -2.087 -3.829 0.889 1.00 91.62 71 MET A O 1
ATOM 587 N N . LEU A 1 72 ? -3.853 -2.453 1.057 1.00 93.94 72 LEU A N 1
ATOM 588 C CA . LEU A 1 72 ? -3.976 -2.592 2.505 1.00 93.94 72 LEU A CA 1
ATOM 589 C C . LEU A 1 72 ? -4.517 -3.969 2.891 1.00 93.94 72 LEU A C 1
ATOM 591 O O . LEU A 1 72 ? -4.009 -4.563 3.835 1.00 93.94 72 LEU A O 1
ATOM 595 N N . GLU A 1 73 ? -5.541 -4.463 2.196 1.00 92.88 73 GLU A N 1
ATOM 596 C CA . GLU A 1 73 ? -6.112 -5.783 2.485 1.00 92.88 73 GLU A CA 1
ATOM 597 C C . GLU A 1 73 ? -5.081 -6.891 2.268 1.00 92.88 73 GLU A C 1
ATOM 599 O O . GLU A 1 73 ? -4.893 -7.717 3.157 1.00 92.88 73 GLU A O 1
ATOM 604 N N . GLU A 1 74 ? -4.346 -6.865 1.150 1.00 91.50 74 GLU A N 1
ATOM 605 C CA . GLU A 1 74 ? -3.251 -7.814 0.896 1.00 91.50 74 GLU A CA 1
ATOM 606 C C . GLU A 1 74 ? -2.214 -7.792 2.030 1.00 91.50 74 GLU A C 1
ATOM 608 O O . GLU A 1 74 ? -1.831 -8.837 2.552 1.00 91.50 74 GLU A O 1
ATOM 613 N N . LEU A 1 75 ? -1.808 -6.596 2.462 1.00 91.44 75 LEU A N 1
ATOM 614 C CA . LEU A 1 75 ? -0.807 -6.414 3.510 1.00 91.44 75 LEU A CA 1
ATOM 615 C C . LEU A 1 75 ? -1.263 -6.925 4.883 1.00 91.44 75 LEU A C 1
ATOM 617 O O . LEU A 1 75 ? -0.455 -7.453 5.644 1.00 91.44 75 LEU A O 1
ATOM 621 N N . LEU A 1 76 ? -2.540 -6.741 5.224 1.00 89.69 76 LEU A N 1
ATOM 622 C CA . LEU A 1 76 ? -3.094 -7.218 6.492 1.00 89.69 76 LEU A CA 1
ATOM 623 C C . LEU A 1 76 ? -3.261 -8.742 6.498 1.00 89.69 76 LEU A C 1
ATOM 625 O O . LEU A 1 76 ? -3.053 -9.357 7.539 1.00 89.69 76 LEU A O 1
ATOM 629 N N . VAL A 1 77 ? -3.585 -9.347 5.351 1.00 88.44 77 VAL A N 1
ATOM 630 C CA . VAL A 1 77 ? -3.643 -10.810 5.199 1.00 88.44 77 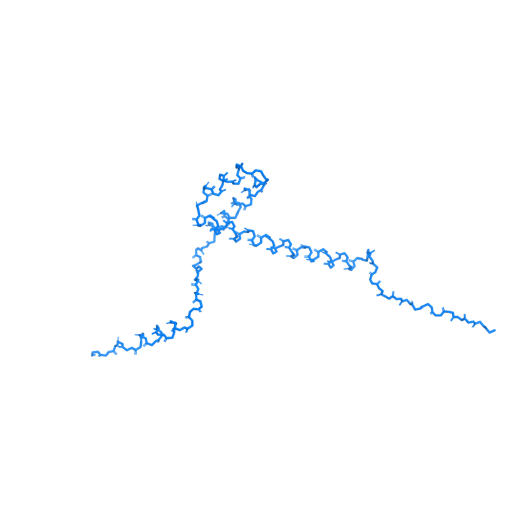VAL A CA 1
ATOM 631 C C . VAL A 1 77 ? -2.254 -11.432 5.362 1.00 88.44 77 VAL A C 1
ATOM 633 O O . VAL A 1 77 ? -2.117 -12.427 6.065 1.00 88.44 77 VAL A O 1
ATOM 636 N N . GLU A 1 78 ? -1.216 -10.829 4.774 1.00 81.69 78 GLU A N 1
ATOM 637 C CA . GLU A 1 78 ? 0.171 -11.297 4.927 1.00 81.69 78 GLU A CA 1
ATOM 638 C C . GLU A 1 78 ? 0.657 -11.257 6.391 1.00 81.69 78 GLU A C 1
ATOM 640 O O . GLU A 1 78 ? 1.456 -12.104 6.783 1.00 81.69 78 GLU A O 1
ATOM 645 N N . GLN A 1 79 ? 0.165 -10.325 7.221 1.00 71.06 79 GLN A N 1
ATOM 646 C CA . GLN A 1 79 ? 0.536 -10.263 8.642 1.00 71.06 79 GLN A CA 1
ATOM 647 C C . GLN A 1 79 ? -0.068 -11.375 9.503 1.00 71.06 79 GLN A C 1
ATOM 649 O O . GLN A 1 79 ? 0.561 -11.768 10.479 1.00 71.06 79 GLN A O 1
ATOM 654 N N . ASP A 1 80 ? -1.262 -11.869 9.178 1.00 63.44 80 ASP A N 1
ATOM 655 C CA . ASP A 1 80 ? -1.919 -12.922 9.972 1.00 63.44 80 ASP A CA 1
ATOM 656 C C . ASP A 1 80 ? -1.223 -14.290 9.787 1.00 63.44 80 ASP A C 1
ATOM 658 O O . ASP A 1 80 ? -1.299 -15.174 10.639 1.00 63.44 80 ASP A O 1
ATOM 662 N N . GLU A 1 81 ? -0.484 -14.447 8.683 1.00 61.31 81 GLU A N 1
ATOM 663 C CA . GLU A 1 81 ? 0.311 -15.638 8.358 1.00 61.31 81 GLU A CA 1
ATOM 664 C C . GLU A 1 81 ? 1.728 -15.610 8.975 1.00 61.31 81 GLU A C 1
ATOM 666 O O . GLU A 1 81 ? 2.355 -16.663 9.129 1.00 61.31 81 GLU A O 1
ATOM 671 N N . GLU A 1 82 ? 2.261 -14.436 9.340 1.00 54.97 82 GLU A N 1
ATOM 672 C CA . GLU A 1 82 ? 3.625 -14.293 9.866 1.00 54.97 82 GLU A CA 1
ATOM 673 C C . GLU A 1 82 ? 3.617 -14.253 11.409 1.00 54.97 82 GLU A C 1
ATOM 675 O O . GLU A 1 82 ? 2.986 -13.380 12.005 1.00 54.97 82 GLU A O 1
ATOM 680 N N . PRO A 1 83 ? 4.307 -15.180 12.108 1.00 47.31 83 PRO A N 1
ATOM 681 C CA . PRO A 1 83 ? 4.283 -15.216 13.562 1.00 47.31 83 PRO A CA 1
ATOM 682 C C . PRO A 1 83 ? 4.896 -13.937 14.139 1.00 47.31 83 PRO A C 1
ATOM 684 O O . PRO A 1 83 ? 6.069 -13.629 13.913 1.00 47.31 83 PRO A O 1
ATOM 687 N N . ASP A 1 84 ? 4.055 -13.240 14.902 1.00 52.66 84 ASP A N 1
ATOM 688 C CA . ASP A 1 84 ? 4.253 -12.015 15.677 1.00 52.66 84 ASP A CA 1
ATOM 689 C C . ASP A 1 84 ? 5.700 -11.861 16.187 1.00 52.66 84 ASP A C 1
ATOM 691 O O . ASP A 1 84 ? 6.075 -12.304 17.278 1.00 52.66 84 ASP A O 1
ATOM 695 N N . THR A 1 85 ? 6.563 -11.277 15.351 1.00 54.16 85 THR A N 1
ATOM 696 C CA . THR A 1 85 ? 7.956 -11.019 15.710 1.00 54.16 85 THR A CA 1
ATOM 697 C C . THR A 1 85 ? 8.001 -9.645 16.370 1.00 54.16 85 THR A C 1
ATOM 699 O O . THR A 1 85 ? 7.764 -8.635 15.700 1.00 54.16 85 THR A O 1
ATOM 702 N N . PRO A 1 86 ? 8.297 -9.553 17.679 1.00 56.12 86 PRO A N 1
ATOM 703 C CA . PRO A 1 86 ? 8.243 -8.285 18.385 1.00 56.12 86 PRO A CA 1
ATOM 704 C C . PRO A 1 86 ? 9.304 -7.330 17.831 1.00 56.12 86 PRO A C 1
ATOM 706 O O . PRO A 1 86 ? 10.508 -7.530 17.998 1.00 56.12 86 PRO A O 1
ATOM 709 N N . VAL A 1 87 ? 8.852 -6.253 17.187 1.00 57.25 87 VAL A N 1
ATOM 710 C CA . VAL A 1 87 ? 9.712 -5.148 16.754 1.00 57.25 87 VAL A CA 1
ATOM 711 C C . VAL A 1 87 ? 10.154 -4.370 17.995 1.00 57.25 87 VAL A C 1
ATOM 713 O O . VAL A 1 87 ? 9.422 -3.530 18.522 1.00 57.25 87 VAL A O 1
ATOM 716 N N . ILE A 1 88 ? 11.360 -4.663 18.486 1.00 53.38 88 ILE A N 1
ATOM 717 C CA . ILE A 1 88 ? 11.978 -3.939 19.602 1.00 53.38 88 ILE A CA 1
ATOM 718 C C . ILE A 1 88 ? 12.491 -2.594 19.080 1.00 53.38 88 ILE A C 1
ATOM 720 O O . ILE A 1 88 ? 13.505 -2.515 18.388 1.00 53.38 88 ILE A O 1
ATOM 724 N N . VAL A 1 89 ? 11.792 -1.516 19.432 1.00 56.12 89 VAL A N 1
ATOM 725 C CA . VAL A 1 89 ? 12.240 -0.143 19.178 1.00 56.12 89 VAL A CA 1
ATOM 726 C C . VAL A 1 89 ? 13.234 0.245 20.272 1.00 56.12 89 VAL A C 1
ATOM 728 O O . VAL A 1 89 ? 12.843 0.559 21.393 1.00 56.12 89 VAL A O 1
ATOM 731 N N . ILE A 1 90 ? 14.531 0.211 19.961 1.00 58.91 90 ILE A N 1
ATOM 732 C CA . ILE A 1 90 ? 15.580 0.700 20.864 1.00 58.91 90 ILE A CA 1
ATOM 733 C C . ILE A 1 90 ? 15.769 2.198 20.597 1.00 58.91 90 ILE A C 1
ATOM 735 O O . ILE A 1 90 ? 16.379 2.586 19.601 1.00 58.91 90 ILE A O 1
ATOM 739 N N . SER A 1 91 ? 15.236 3.050 21.474 1.00 58.88 91 SER A N 1
ATOM 740 C CA . SER A 1 91 ? 15.529 4.487 21.467 1.00 58.88 91 SER A CA 1
ATOM 741 C C . SER A 1 91 ? 16.983 4.725 21.881 1.00 58.88 91 SER A C 1
ATOM 743 O O . SER A 1 91 ? 17.434 4.207 22.904 1.00 58.88 91 SER A O 1
ATOM 745 N N . SER A 1 92 ? 17.713 5.517 21.097 1.00 55.31 92 SER A N 1
ATOM 746 C CA . SER A 1 92 ? 19.150 5.780 21.228 1.00 55.31 92 SER A CA 1
ATOM 747 C C . SER A 1 92 ? 19.514 6.735 22.374 1.00 55.31 92 SER A C 1
ATOM 749 O O . SER A 1 92 ? 20.262 7.688 22.163 1.00 55.31 92 SER A O 1
ATOM 751 N N . ASP A 1 93 ? 19.006 6.494 23.581 1.00 50.81 93 ASP A N 1
ATOM 752 C CA . ASP A 1 93 ? 19.488 7.177 24.783 1.00 50.81 93 ASP A CA 1
ATOM 753 C C . ASP A 1 93 ? 20.680 6.387 25.337 1.00 50.81 93 ASP A C 1
ATOM 755 O O . ASP A 1 93 ? 20.561 5.466 26.152 1.00 50.81 93 ASP A O 1
ATOM 759 N N . THR A 1 94 ? 21.867 6.701 24.818 1.00 59.34 94 THR A N 1
ATOM 760 C CA . THR A 1 94 ? 23.129 6.018 25.144 1.00 59.34 94 THR A CA 1
ATOM 761 C C . THR A 1 94 ? 23.522 6.147 26.621 1.00 59.34 94 THR A C 1
ATOM 763 O O . THR A 1 94 ? 24.333 5.360 27.110 1.00 59.34 94 THR A O 1
ATOM 766 N N . GLU A 1 95 ? 22.914 7.071 27.367 1.00 57.88 95 GLU A N 1
ATOM 767 C CA . GLU A 1 95 ? 23.181 7.280 28.792 1.00 57.88 95 GLU A CA 1
ATOM 768 C C . GLU A 1 95 ? 22.387 6.323 29.711 1.00 57.88 95 GLU A C 1
ATOM 770 O O . GLU A 1 95 ? 22.880 5.920 30.770 1.00 57.88 95 GLU A O 1
ATOM 775 N N . ALA A 1 96 ? 21.194 5.873 29.299 1.00 54.16 96 ALA A N 1
ATOM 776 C CA . ALA A 1 96 ? 20.327 5.015 30.116 1.00 54.16 96 ALA A CA 1
ATOM 777 C C . ALA A 1 96 ? 20.688 3.516 30.027 1.00 54.16 96 ALA A C 1
ATOM 779 O O . ALA A 1 96 ? 20.619 2.795 31.028 1.00 54.16 96 ALA A O 1
ATOM 780 N N . ALA A 1 97 ? 21.147 3.042 28.862 1.00 53.56 97 ALA A N 1
ATOM 781 C CA . ALA A 1 97 ? 21.469 1.625 28.630 1.00 53.56 97 ALA A CA 1
ATOM 782 C C . ALA A 1 97 ? 22.663 1.110 29.469 1.00 53.56 97 ALA A C 1
ATOM 784 O O . ALA A 1 97 ? 22.733 -0.071 29.819 1.00 53.56 97 ALA A O 1
ATOM 785 N N . SER A 1 98 ? 23.579 2.005 29.857 1.00 51.41 98 SER A N 1
ATOM 786 C CA . SER A 1 98 ? 24.749 1.681 30.690 1.00 51.41 98 SER A CA 1
ATOM 787 C C . SER A 1 98 ? 24.389 1.415 32.163 1.00 51.41 98 SER A C 1
ATOM 789 O O . SER A 1 98 ? 25.097 0.689 32.865 1.00 51.41 98 SER A O 1
ATOM 791 N N . LYS A 1 99 ? 23.262 1.953 32.656 1.00 54.16 99 LYS A N 1
ATOM 792 C CA . LYS A 1 99 ? 22.828 1.746 34.051 1.00 54.16 99 LYS A CA 1
ATOM 793 C C . LYS A 1 99 ? 22.061 0.438 34.256 1.00 54.16 99 LYS A C 1
ATOM 795 O O . LYS A 1 99 ? 22.185 -0.165 35.320 1.00 54.16 99 LYS A O 1
ATOM 800 N N . ALA A 1 100 ? 21.332 -0.045 33.249 1.00 54.62 100 ALA A N 1
ATOM 801 C CA . ALA A 1 100 ? 20.572 -1.294 33.354 1.00 54.62 100 ALA A CA 1
ATOM 802 C C . ALA A 1 100 ? 21.482 -2.536 33.432 1.00 54.62 100 ALA A C 1
ATOM 804 O O . ALA A 1 100 ? 21.235 -3.442 34.228 1.00 54.62 100 ALA A O 1
ATOM 805 N N . SER A 1 101 ? 22.591 -2.537 32.690 1.00 51.25 101 SER A N 1
ATOM 806 C CA . SER A 1 101 ? 23.530 -3.666 32.594 1.00 51.25 101 SER A CA 1
ATOM 807 C C . SER A 1 101 ? 24.421 -3.862 33.831 1.00 51.25 101 SER A C 1
ATOM 809 O O . SER A 1 101 ? 25.028 -4.919 33.980 1.00 51.25 101 SER A O 1
ATOM 811 N N . LYS A 1 102 ? 24.455 -2.903 34.769 1.00 49.47 102 LYS A N 1
ATOM 812 C CA . LYS A 1 102 ? 25.142 -3.060 36.067 1.00 49.47 102 LYS A CA 1
ATOM 813 C C . LYS A 1 102 ? 24.247 -3.577 37.196 1.00 49.47 102 LYS A C 1
ATOM 815 O O . LYS A 1 102 ? 24.772 -4.061 38.192 1.00 49.47 102 LYS A O 1
ATOM 820 N N . SER A 1 103 ? 22.922 -3.501 37.057 1.00 49.25 103 SER A N 1
ATOM 821 C CA . SER A 1 103 ? 21.992 -3.876 38.137 1.00 49.25 103 SER A CA 1
ATOM 822 C C . SER A 1 103 ? 21.690 -5.378 38.225 1.00 49.25 103 SER A C 1
ATOM 824 O O . SER A 1 103 ? 21.238 -5.843 39.267 1.00 49.25 103 SER A O 1
ATOM 826 N N . LEU A 1 104 ? 21.979 -6.152 37.171 1.00 46.09 104 LEU A N 1
ATOM 827 C CA . LEU A 1 104 ? 21.645 -7.580 37.119 1.00 46.09 104 LEU A CA 1
ATOM 828 C C . LEU A 1 104 ? 22.687 -8.491 37.800 1.00 46.09 104 LEU A C 1
ATOM 830 O O . LEU A 1 104 ? 22.438 -9.680 37.941 1.00 46.09 104 LEU A O 1
ATOM 834 N N . ASN A 1 105 ? 23.837 -7.963 38.240 1.00 48.84 105 ASN A N 1
ATOM 835 C CA . ASN A 1 105 ? 24.962 -8.794 38.695 1.00 48.84 105 ASN A CA 1
ATOM 836 C C . ASN A 1 105 ? 25.311 -8.673 40.194 1.00 48.84 105 ASN A C 1
ATOM 838 O O . ASN A 1 105 ? 26.433 -8.982 40.579 1.00 48.84 105 ASN A O 1
ATOM 842 N N . GLN A 1 106 ? 24.390 -8.204 41.048 1.00 49.84 106 GLN A N 1
ATOM 843 C CA . GLN A 1 106 ? 24.624 -8.104 42.504 1.00 49.84 106 GLN A CA 1
ATOM 844 C C . GLN A 1 106 ? 23.415 -8.508 43.363 1.00 49.84 106 GLN A C 1
ATOM 846 O O . GLN A 1 106 ? 23.091 -7.847 44.349 1.00 49.84 106 GLN A O 1
ATOM 851 N N . LYS A 1 107 ? 22.730 -9.607 43.027 1.00 48.66 107 LYS A N 1
ATOM 852 C CA . LYS A 1 107 ? 21.781 -10.205 43.977 1.00 48.66 107 LYS A CA 1
ATOM 853 C C . LYS A 1 107 ? 21.727 -11.729 43.888 1.00 48.66 107 LYS A C 1
ATOM 855 O O . LYS A 1 107 ? 20.734 -12.299 43.454 1.00 48.66 107 LYS A O 1
ATOM 860 N N . SER A 1 108 ? 22.799 -12.374 44.332 1.00 43.84 108 SER A N 1
ATOM 861 C CA . SER A 1 108 ? 22.763 -13.758 44.809 1.00 43.84 108 SER A CA 1
ATOM 862 C C . SER A 1 108 ? 23.985 -14.015 45.687 1.00 43.84 108 SER A C 1
ATOM 864 O O . SER A 1 108 ? 25.070 -14.208 45.155 1.00 43.84 108 SER A O 1
ATOM 866 N N . GLU A 1 109 ? 23.802 -13.948 47.002 1.00 38.25 109 GLU A N 1
ATOM 867 C CA . GLU A 1 109 ? 24.528 -14.733 48.011 1.00 38.25 109 GLU A CA 1
ATOM 868 C C . GLU A 1 109 ? 23.855 -14.428 49.362 1.00 38.25 109 GLU A C 1
ATOM 870 O O . GLU A 1 109 ? 24.083 -13.384 49.974 1.00 38.25 109 GLU A O 1
ATOM 875 N N . GLU A 1 110 ? 22.911 -15.298 49.733 1.00 36.19 110 GLU A N 1
ATOM 876 C CA . GLU A 1 110 ? 22.610 -15.642 51.130 1.00 36.19 110 GLU A CA 1
ATOM 877 C C . GLU A 1 110 ? 23.444 -16.876 51.485 1.00 36.19 110 GLU A C 1
ATOM 879 O O . GLU A 1 110 ? 23.560 -17.760 50.600 1.00 36.19 110 GLU A O 1
#

Secondary structure (DSSP, 8-state):
--------------TT-HHHHHHHHHHHHHHHHHHHHHHHHHHHHHHHHH-HHHHHHHHHHSTTTTHHHHHHHHHHHHHHHS-----------TTTHHHHHHHTTS----

Radius of gyration: 27.82 Å; chains: 1; bounding box: 63×27×101 Å